Protein 8QPC (pdb70)

Foldseek 3Di:
DDKDWFADPNRIDIDDPVQWDDWDDDPQKIKTWGCPPPDIDIGMDGVVPDDPVNVVVHVVVVD

Secondary structure (P-SEA, 3-state):
cbbbbbbcccccccccccccccccccccbbbbccccccbbbbcccccccccaaaaaaaaaaac

Sequence (63 aa):
MVKVKFKYKGEEKEVDTSKIKKVWRAGKAVSFTYDDNGKTGRGAVSEKDAPKELLDMLARAER

Solvent-accessible surface area: 6193 Å² total

Radius of gyration: 10.79 Å; Cα contacts (8 Å, |Δi|>4): 102; chains: 1; bounding box: 26×30×24 Å

B-factor: mean 123.77, std 29.7, range [77.59, 246.3]

Structure (mmCIF, N/CA/C/O backbone):
data_8QPC
#
_entry.id   8QPC
#
_cell.length_a   70.907
_cell.length_b   70.907
_cell.length_c   121.997
_cell.angle_alpha   90.000
_cell.angle_beta   90.000
_cell.angle_gamma   120.000
#
_symmetry.space_group_name_H-M   'P 64 2 2'
#
loop_
_entity.id
_entity.type
_entity.pdbx_description
1 polymer 'DNA-binding protein 7b'
2 polymer N-[2-(2-methyl-1,3-dioxolan-2-yl)phenyl]-2-{[5-(trifluoromethyl)pyridin-2-yl]amino}pyridine-4-carboxamide
3 polymer N-[2-(2-methyl-1,3-dioxolan-2-yl)phenyl]-2-{[5-(trifluoromethyl)pyridin-2-yl]amino}pyridine-4-carboxamide
#
loop_
_atom_site.group_PDB
_atom_site.id
_atom_site.type_symbol
_atom_site.label_atom_id
_atom_site.label_alt_id
_atom_site.label_comp_id
_atom_site.label_asym_id
_atom_site.label_entity_id
_atom_site.label_seq_id
_atom_site.pdbx_PDB_ins_code
_atom_site.Cartn_x
_atom_site.Cartn_y
_atom_site.Cartn_z
_atom_site.occupancy
_atom_site.B_iso_or_equiv
_atom_site.auth_seq_id
_atom_site.auth_comp_id
_atom_site.auth_asym_id
_atom_site.auth_atom_id
_atom_site.pdbx_PDB_model_num
ATOM 1 N N . MET A 1 1 ? -11.78656 -12.00457 -6.46384 1.000 148.20384 1 MET AA N 1
ATOM 2 C CA . MET A 1 1 ? -11.08129 -13.07852 -7.16314 1.000 153.59709 1 MET AA CA 1
ATOM 3 C C . MET A 1 1 ? -9.63029 -13.23608 -6.62214 1.000 149.52367 1 MET AA C 1
ATOM 4 O O . MET A 1 1 ? -8.68928 -13.48650 -7.35991 1.000 153.19091 1 MET AA O 1
ATOM 9 N N . VAL A 1 2 ? -9.46701 -13.00648 -5.32105 1.000 151.27392 2 VAL AA N 1
ATOM 10 C CA . VAL A 1 2 ? -8.16899 -13.17378 -4.70297 1.000 149.33289 2 VAL AA CA 1
ATOM 11 C C . VAL A 1 2 ? -8.20231 -14.47635 -3.91301 1.000 144.46933 2 VAL AA C 1
ATOM 12 O O . VAL A 1 2 ? -9.15139 -14.72392 -3.16064 1.000 152.18283 2 VAL AA O 1
ATOM 16 N N . LYS A 1 3 ? -7.13407 -15.27559 -3.98031 1.000 139.81459 3 LYS AA N 1
ATOM 17 C CA . LYS A 1 3 ? -7.11919 -16.49128 -3.17330 1.000 138.59462 3 LYS AA CA 1
ATOM 18 C C . LYS A 1 3 ? -6.34299 -16.29199 -1.89161 1.000 139.33254 3 LYS AA C 1
ATOM 19 O O . LYS A 1 3 ? -5.36036 -15.54613 -1.85360 1.000 141.17228 3 LYS AA O 1
ATOM 21 N N . VAL A 1 4 ? -6.77390 -17.00791 -0.85093 1.000 139.05288 4 VAL AA N 1
ATOM 22 C CA . VAL A 1 4 ? -6.05811 -17.00149 0.42264 1.000 137.11244 4 VAL AA CA 1
ATOM 23 C C . VAL A 1 4 ? -5.76388 -18.41448 0.86431 1.000 141.76155 4 VAL AA C 1
ATOM 24 O O . VAL A 1 4 ? -6.69036 -19.17269 1.11126 1.000 136.43657 4 VAL AA O 1
ATOM 28 N N . LYS A 1 5 ? -4.49740 -18.71938 1.07730 1.000 143.54984 5 LYS AA N 1
ATOM 29 C CA . LYS A 1 5 ? -3.97713 -20.06171 1.33289 1.000 143.30628 5 LYS AA CA 1
ATOM 30 C C . LYS A 1 5 ? -3.48330 -20.08394 2.77258 1.000 139.60662 5 LYS AA C 1
ATOM 31 O O . LYS A 1 5 ? -2.55444 -19.32123 3.14064 1.000 131.25224 5 LYS AA O 1
ATOM 33 N N . PHE A 1 6 ? -4.01287 -21.03244 3.55913 1.000 147.58960 6 PHE AA N 1
ATOM 34 C CA . PHE A 1 6 ? -3.71902 -21.04123 4.98494 1.000 134.74852 6 PHE AA CA 1
ATOM 35 C C . PHE A 1 6 ? -3.63779 -22.47283 5.49773 1.000 138.06145 6 PHE AA C 1
ATOM 36 O O . PHE A 1 6 ? -4.20912 -23.39513 4.91432 1.000 144.18616 6 PHE AA O 1
ATOM 44 N N . LYS A 1 7 ? -2.88148 -22.63834 6.58514 1.000 132.93927 7 LYS AA N 1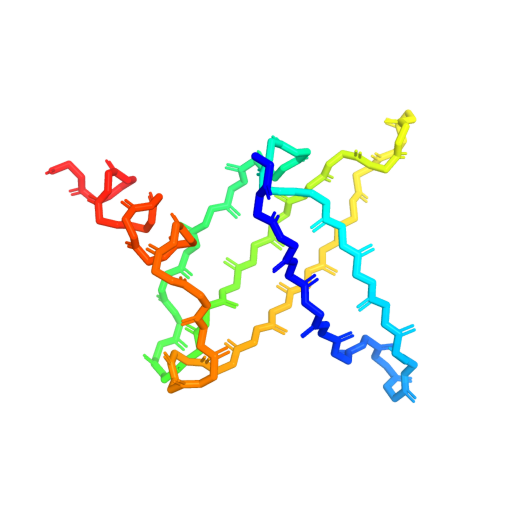
ATOM 45 C CA . LYS A 1 7 ? -2.75289 -23.94013 7.22200 1.000 132.20975 7 LYS AA CA 1
ATOM 46 C C . LYS A 1 7 ? -3.79248 -24.06282 8.34853 1.000 130.39256 7 LYS AA C 1
ATOM 47 O O . LYS A 1 7 ? -3.83011 -23.20945 9.23325 1.000 125.57724 7 LYS AA O 1
ATOM 53 N N . TYR A 1 8 ? -4.63873 -25.09495 8.28820 1.000 138.14925 8 TYR AA N 1
ATOM 54 C CA . TYR A 1 8 ? -5.60881 -25.4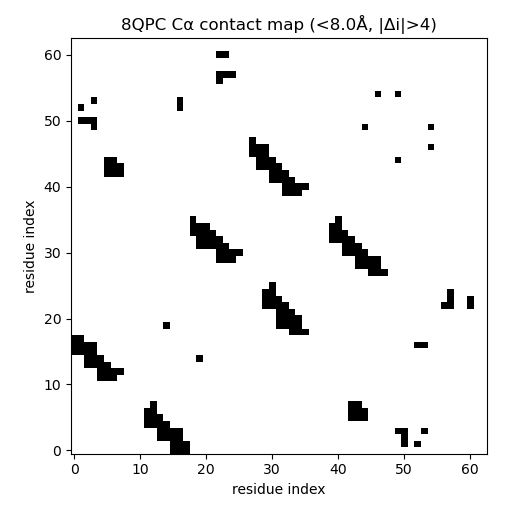2271 9.32152 1.000 144.31868 8 TYR AA CA 1
ATOM 55 C C . TYR A 1 8 ? -5.28641 -26.79087 9.89421 1.000 146.36548 8 TYR AA C 1
ATOM 56 O O . TYR A 1 8 ? -5.48997 -27.79790 9.23351 1.000 143.79986 8 TYR AA O 1
ATOM 65 N N . LYS A 1 9 ? -4.83775 -26.83685 11.13690 1.000 149.78454 9 LYS AA N 1
ATOM 66 C CA . LYS A 1 9 ? -4.53399 -28.08309 11.86671 1.000 147.13533 9 LYS AA CA 1
ATOM 67 C C . LYS A 1 9 ? -3.48812 -28.86472 11.10444 1.000 139.29568 9 LYS AA C 1
ATOM 68 O O . LYS A 1 9 ? -3.57086 -30.08740 10.91849 1.000 138.40551 9 LYS AA O 1
ATOM 70 N N . GLY A 1 10 ? -2.44781 -28.13863 10.69540 1.000 135.48662 10 GLY AA N 1
ATOM 71 C CA . GLY A 1 10 ? -1.40771 -28.79420 9.88024 1.000 143.25616 10 GLY AA CA 1
ATOM 72 C C . GLY A 1 10 ? -1.84144 -29.20913 8.48616 1.000 149.88412 10 GLY AA C 1
ATOM 73 O O . GLY A 1 10 ? -1.08228 -29.86920 7.79217 1.000 147.25298 10 GLY AA O 1
ATOM 74 N N . GLU A 1 11 ? -3.03286 -28.81322 8.05120 1.000 146.05954 11 GLU AA N 1
ATOM 75 C CA . GLU A 1 11 ? -3.55435 -29.13002 6.71826 1.000 151.81628 11 GLU AA CA 1
ATOM 76 C C . GLU A 1 11 ? -3.64517 -27.87212 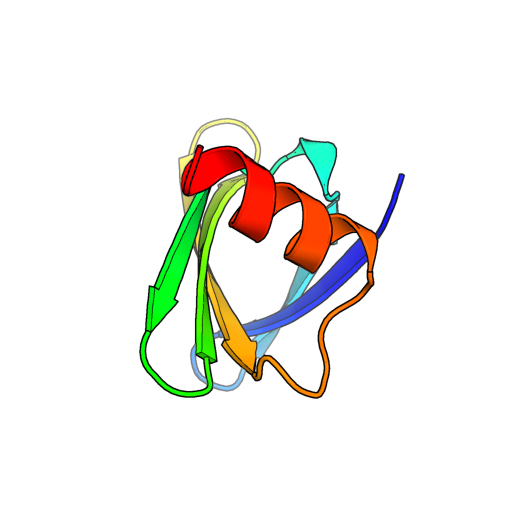5.85534 1.000 155.38678 11 GLU AA C 1
ATOM 77 O O . GLU A 1 11 ? -4.26485 -26.90110 6.24250 1.000 155.45842 11 GLU AA O 1
ATOM 83 N N . GLU A 1 12 ? -3.06897 -27.91139 4.66996 1.000 154.94926 12 GLU AA N 1
ATOM 84 C CA . GLU A 1 12 ? -3.16816 -26.80441 3.72392 1.000 150.21325 12 GLU AA CA 1
ATOM 85 C C . GLU A 1 12 ? -4.54327 -26.66893 3.07986 1.000 153.50109 12 GLU AA C 1
ATOM 86 O O . GLU A 1 12 ? -5.19560 -27.65925 2.74245 1.000 152.53523 12 GLU AA O 1
ATOM 92 N N . LYS A 1 13 ? -4.99468 -25.42182 2.92015 1.000 144.43362 13 LYS AA N 1
ATOM 93 C CA . LYS A 1 13 ? -6.33247 -25.16651 2.37716 1.000 145.74890 13 LYS AA CA 1
ATOM 94 C C . LYS A 1 13 ? -6.27996 -23.80305 1.68124 1.000 147.56824 13 LYS AA C 1
ATOM 95 O O . LYS A 1 13 ? -5.38713 -23.02318 1.93933 1.000 143.81235 13 LYS AA O 1
ATOM 101 N N . GLU A 1 14 ? -7.30076 -23.48020 0.87512 1.000 143.84415 14 GLU AA N 1
ATOM 102 C CA . GLU A 1 14 ? -7.49194 -22.07953 0.56037 1.000 143.90340 14 GLU AA CA 1
ATOM 103 C C . GLU A 1 14 ? -8.91876 -21.85607 0.07142 1.000 146.31905 14 GLU AA C 1
ATOM 104 O O . GLU A 1 14 ? -9.66891 -22.77423 -0.21488 1.000 147.58958 14 GLU AA O 1
ATOM 110 N N . VAL A 1 15 ? -9.27306 -20.57323 -0.02033 1.000 140.44596 15 VAL AA N 1
ATOM 111 C CA . VAL A 1 15 ? -10.59243 -20.15102 -0.47719 1.000 149.38673 15 VAL AA CA 1
ATOM 112 C C . VAL A 1 15 ? -10.59274 -18.73254 -1.06303 1.000 150.96028 15 VAL AA C 1
ATOM 113 O O . VAL A 1 15 ? -9.68689 -17.94670 -0.79894 1.000 143.00090 15 VAL AA O 1
ATOM 117 N N . ASP A 1 16 ? -11.62953 -18.41468 -1.83815 1.000 149.60076 16 ASP AA N 1
ATOM 118 C CA . ASP A 1 16 ? -11.77911 -17.10784 -2.47999 1.000 149.41499 16 ASP AA CA 1
ATOM 119 C C . ASP A 1 16 ? -12.01308 -15.98014 -1.48093 1.000 146.21814 16 ASP AA C 1
ATOM 120 O O . ASP A 1 16 ? -12.58791 -16.19877 -0.41976 1.000 146.56565 16 ASP AA O 1
ATOM 122 N N . THR A 1 17 ? -11.57370 -14.77280 -1.82522 1.000 146.64959 17 THR AA N 1
ATOM 123 C CA . THR A 1 17 ? -11.72670 -13.62519 -0.94119 1.000 141.19187 17 THR AA CA 1
ATOM 124 C C . THR A 1 17 ? -13.20411 -13.41320 -0.71412 1.000 142.47232 17 THR AA C 1
ATOM 125 O O . THR A 1 17 ? -13.65588 -13.15513 0.39636 1.000 139.91578 17 THR AA O 1
ATOM 129 N N . SER A 1 18 ? -13.95701 -13.52670 -1.79776 1.000 140.57270 18 SER AA N 1
ATOM 130 C CA . SER A 1 18 ? -15.40377 -13.42864 -1.73981 1.000 145.25894 18 SER AA CA 1
ATOM 131 C C . SER A 1 18 ? -15.92994 -14.29644 -0.59820 1.000 148.93232 18 SER AA C 1
ATOM 132 O O . SER A 1 18 ? -16.72642 -13.82340 0.23267 1.000 149.67269 18 SER AA O 1
ATOM 135 N N . LYS A 1 19 ? -15.55670 -15.59027 -0.56348 1.000 148.87354 19 LYS AA N 1
ATOM 136 C CA . LYS A 1 19 ? -16.27318 -16.52445 0.31019 1.000 150.97711 19 LYS AA CA 1
ATOM 137 C C . LYS A 1 19 ? -16.11150 -16.16300 1.79639 1.000 151.10552 19 LYS AA C 1
ATOM 138 O O . LYS A 1 19 ? -16.73737 -16.80735 2.64925 1.000 150.43415 19 LYS AA O 1
ATOM 144 N N . ILE A 1 20 ? -15.25018 -15.17311 2.12068 1.000 152.54123 20 ILE AA N 1
ATOM 145 C CA . ILE A 1 20 ? -14.90164 -14.84898 3.50173 1.000 146.79686 20 ILE AA CA 1
ATOM 146 C C . ILE A 1 20 ? -16.01443 -13.98307 4.09311 1.000 155.64539 20 ILE AA C 1
ATOM 147 O O . ILE A 1 20 ? -16.66012 -13.17712 3.40016 1.000 154.96455 20 ILE AA O 1
ATOM 152 N N . LYS A 1 21 ? -16.18690 -14.10777 5.41111 1.000 146.19965 21 LYS AA N 1
ATOM 153 C CA . LYS 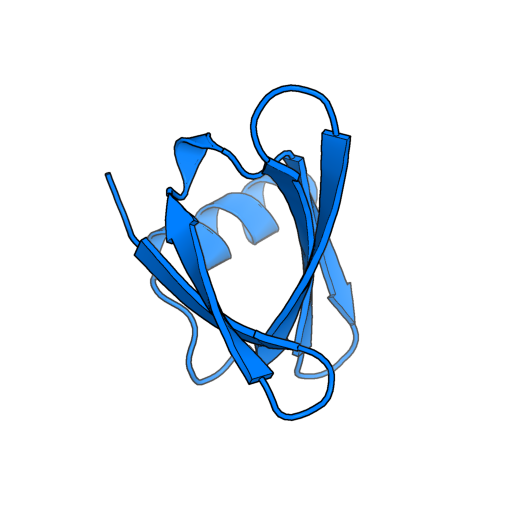A 1 21 ? -17.16477 -13.32527 6.14934 1.000 148.15910 21 LYS AA CA 1
ATOM 154 C C . LYS A 1 21 ? -16.45723 -12.42160 7.14865 1.000 137.40373 21 LYS AA C 1
ATOM 155 O O . LYS A 1 21 ? -16.33776 -11.20867 6.92557 1.000 135.29804 21 LYS AA O 1
ATOM 161 N N . LYS A 1 22 ? -15.97873 -12.96953 8.26092 1.000 129.94536 22 LYS AA N 1
ATOM 162 C CA . LYS A 1 22 ? -15.48029 -12.14750 9.36628 1.000 127.06036 22 LYS AA CA 1
ATOM 163 C C . LYS A 1 22 ? -13.95818 -12.10379 9.38540 1.000 134.60468 22 LYS AA C 1
ATOM 164 O O . LYS A 1 22 ? -13.30542 -13.14118 9.36816 1.000 128.88247 22 LYS AA O 1
ATOM 170 N N . VAL A 1 23 ? -13.38856 -10.90406 9.45203 1.000 137.57880 23 VAL AA N 1
ATOM 171 C CA . VAL A 1 23 ? -11.93409 -10.70525 9.52632 1.000 127.85521 23 VAL AA CA 1
ATOM 172 C C . VAL A 1 23 ? -11.53059 -9.88611 10.75374 1.000 126.23774 23 VAL AA C 1
ATOM 173 O O . VAL A 1 23 ? -11.90900 -8.72542 10.91392 1.000 128.40302 23 VAL AA O 1
ATOM 177 N N . TRP A 1 24 ? -10.76240 -10.51648 11.64077 1.000 116.31178 24 TRP AA N 1
ATOM 178 C CA . TRP A 1 24 ? -10.38632 -9.91233 12.92703 1.000 117.68851 24 TRP AA CA 1
ATOM 179 C C . TRP A 1 24 ? -8.88701 -9.75051 12.87226 1.000 113.02432 24 TRP AA C 1
ATOM 180 O O . TRP A 1 24 ? -8.20515 -10.56746 12.23018 1.000 117.53003 24 TRP AA O 1
ATOM 191 N N . ARG A 1 25 ? -8.36744 -8.75920 13.58275 1.000 128.07188 25 ARG AA N 1
ATOM 192 C CA . ARG A 1 25 ? -6.94402 -8.60638 13.73202 1.000 125.79017 25 ARG AA CA 1
ATOM 193 C C . ARG A 1 25 ? -6.55633 -9.13833 15.10235 1.000 123.30527 25 ARG AA C 1
ATOM 194 O O . ARG A 1 25 ? -7.01563 -8.63819 16.14204 1.000 121.12310 25 ARG AA O 1
ATOM 202 N N . ALA A 1 26 ? -5.72658 -10.18712 15.11300 1.000 121.52720 26 ALA AA N 1
ATOM 203 C CA . ALA A 1 26 ? -5.35241 -10.91993 16.34218 1.000 119.26324 26 ALA AA CA 1
ATOM 204 C C . ALA A 1 26 ? -3.83116 -10.81823 16.38634 1.000 120.37171 26 ALA AA C 1
ATOM 205 O O . ALA A 1 26 ? -3.16040 -11.71425 15.85721 1.000 116.57507 26 ALA AA O 1
ATOM 207 N N . GLY A 1 27 ? -3.31144 -9.72384 16.98792 1.000 128.23448 27 GLY AA N 1
ATOM 208 C CA . GLY A 1 27 ? -1.87306 -9.57902 17.10717 1.000 124.58144 27 GLY AA CA 1
ATOM 209 C C . GLY A 1 27 ? -1.16071 -9.50446 15.76480 1.000 118.59938 27 GLY AA C 1
ATOM 210 O O . GLY A 1 27 ? -1.39714 -8.56033 15.00071 1.000 111.34357 27 GLY AA O 1
ATOM 211 N N . LYS A 1 28 ? -0.30904 -10.50304 15.45047 1.000 115.56795 28 LYS AA N 1
ATOM 212 C CA . LYS A 1 28 ? 0.36420 -10.49344 14.15907 1.000 119.59655 28 LYS AA CA 1
ATOM 213 C C . LYS A 1 28 ? -0.42509 -11.26890 13.12392 1.000 118.94821 28 LYS AA C 1
ATOM 214 O O . LYS A 1 28 ? -0.07078 -11.25871 11.94671 1.000 122.57220 28 LYS AA O 1
ATOM 216 N N . ALA A 1 29 ? -1.51122 -11.90790 13.53605 1.000 113.57727 29 ALA AA N 1
ATOM 217 C CA . ALA A 1 29 ? -2.31658 -12.76348 12.68184 1.000 107.04491 29 ALA AA CA 1
ATOM 218 C C . ALA A 1 29 ? -3.61848 -12.14036 12.28113 1.000 112.72511 29 ALA AA C 1
ATOM 219 O O . ALA A 1 29 ? -4.11417 -11.25083 12.95016 1.000 120.32373 29 ALA AA O 1
ATOM 221 N N . VAL A 1 30 ? -4.11617 -12.60336 11.14206 1.000 104.61113 30 VAL AA N 1
ATOM 222 C CA . VAL A 1 30 ? -5.45282 -12.29307 10.62812 1.000 99.38419 30 VAL AA CA 1
ATOM 223 C C . VAL A 1 30 ? -6.29239 -13.54443 10.81860 1.000 103.52751 30 VAL AA C 1
ATOM 224 O O . VAL A 1 30 ? -5.97503 -14.61366 10.26154 1.00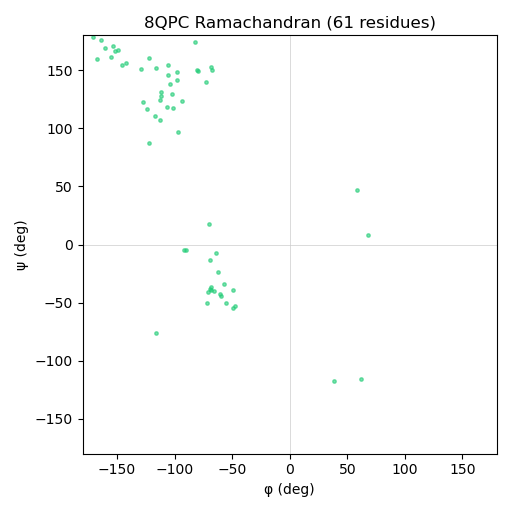0 113.01769 30 VAL AA O 1
ATOM 228 N N . SER A 1 31 ? -7.35163 -13.41881 11.62835 1.000 92.76716 31 SER AA N 1
ATOM 229 C CA . SER A 1 31 ? -8.23180 -14.51618 11.94898 1.000 99.41099 31 SER AA CA 1
ATOM 230 C C . SER A 1 31 ? -9.50173 -14.26182 11.16996 1.000 110.63253 31 SER AA C 1
ATOM 231 O O . SER A 1 31 ? -9.86138 -13.10888 10.96711 1.000 122.70940 31 SER AA O 1
ATOM 234 N N . PHE A 1 32 ? -10.17329 -15.32000 10.70050 1.000 110.46680 32 PHE AA N 1
ATOM 235 C CA . PHE A 1 32 ? -11.33119 -15.03682 9.85943 1.000 121.79239 32 PHE AA CA 1
ATOM 236 C C . PHE A 1 32 ? -12.21288 -16.25182 9.72597 1.000 131.27771 32 PHE AA C 1
ATOM 237 O O . PHE A 1 32 ? -11.86502 -17.35990 10.13186 1.000 130.37081 32 PHE AA O 1
ATOM 245 N N . THR A 1 33 ? -13.31384 -16.03991 9.04781 1.000 126.38855 33 THR AA N 1
ATOM 246 C CA . THR A 1 33 ? -14.34908 -17.02051 8.83163 1.000 136.70910 33 THR AA CA 1
ATOM 247 C C . THR A 1 33 ? -14.87653 -16.83323 7.42210 1.000 149.44254 33 THR AA C 1
ATOM 248 O O . THR A 1 33 ? -15.00136 -15.69158 6.95511 1.000 150.37558 33 THR AA O 1
ATOM 252 N N . TYR A 1 34 ? -15.46119 -17.92054 6.88957 1.000 154.07235 34 TYR AA N 1
ATOM 253 C CA . TYR A 1 34 ? -15.76116 -17.97275 5.47371 1.000 152.87606 34 TYR AA CA 1
ATOM 254 C C . TYR A 1 34 ? -16.92531 -18.93916 5.36862 1.000 157.97940 34 TYR AA C 1
ATOM 255 O O . TYR A 1 34 ? -17.21541 -19.71229 6.29117 1.000 160.03169 34 TYR AA O 1
ATOM 264 N N . ASP A 1 35 ? -17.49116 -19.00198 4.17991 1.000 156.72629 35 ASP AA N 1
ATOM 265 C CA . ASP A 1 35 ? -18.58224 -19.89442 3.91385 1.000 172.09928 35 ASP AA CA 1
ATOM 266 C C . ASP A 1 35 ? -18.15615 -20.97154 2.93371 1.000 172.78799 35 ASP AA C 1
ATOM 267 O O . ASP A 1 35 ? -18.03834 -20.71982 1.72784 1.000 172.64684 35 ASP AA O 1
ATOM 272 N N . ASP A 1 36 ? -17.99048 -22.19832 3.44361 1.000 181.21729 36 ASP AA N 1
ATOM 273 C CA . ASP A 1 36 ? -17.56836 -23.31057 2.62845 1.000 192.43395 36 ASP AA CA 1
ATOM 274 C C . ASP A 1 36 ? -18.86205 -23.99950 2.27867 1.000 200.03007 36 ASP AA C 1
ATOM 275 O O . ASP A 1 36 ? -19.41719 -24.75297 3.08239 1.000 199.58224 36 ASP AA O 1
ATOM 280 N N . ASN A 1 37 ? -19.36205 -23.66446 1.09125 1.000 196.56250 37 ASN AA N 1
ATOM 281 C CA . ASN A 1 37 ? -20.72989 -23.93118 0.66485 1.000 204.95928 37 ASN AA CA 1
ATOM 282 C C . ASN A 1 37 ? -21.63870 -23.71620 1.86358 1.000 202.63385 37 ASN AA C 1
ATOM 283 O O . ASN A 1 37 ? -21.65903 -22.63161 2.43247 1.000 197.66512 37 ASN AA O 1
ATOM 288 N N . GLY A 1 38 ? -22.33560 -24.73209 2.33317 1.000 208.90134 38 GLY AA N 1
ATOM 289 C CA . GLY A 1 38 ? -23.33248 -24.50379 3.37696 1.000 212.38069 38 GLY AA CA 1
ATOM 290 C C . GLY A 1 38 ? -22.71694 -24.16921 4.72686 1.000 199.57891 38 GLY AA C 1
ATOM 291 O O . GLY A 1 38 ? -23.18959 -23.27577 5.44087 1.000 198.72810 38 GLY AA O 1
ATOM 292 N N . LYS A 1 39 ? -21.64119 -24.85081 5.08366 1.000 206.92619 39 LYS AA N 1
ATOM 293 C CA . LYS A 1 39 ? -21.11497 -24.66303 6.42249 1.000 197.96061 39 LYS AA CA 1
ATOM 294 C C . LYS A 1 39 ? -20.23424 -23.41700 6.51998 1.000 185.32637 39 LYS AA C 1
ATOM 295 O O . LYS A 1 39 ? -19.94636 -22.73181 5.53036 1.000 184.23351 39 LYS AA O 1
ATOM 297 N N . THR A 1 40 ? -19.82085 -23.11689 7.75197 1.000 182.93135 40 THR AA N 1
ATOM 298 C CA . THR A 1 40 ? -18.91028 -22.01009 8.05732 1.000 173.98171 40 THR AA CA 1
ATOM 299 C C . THR A 1 40 ? -17.59626 -22.59629 8.52005 1.000 174.01979 40 THR AA C 1
ATOM 300 O O . THR A 1 40 ? -17.57668 -23.49702 9.35931 1.000 179.43351 40 THR AA O 1
ATOM 302 N N . GLY A 1 41 ? -16.51855 -22.10814 7.94780 1.000 161.15670 41 GLY AA N 1
ATOM 303 C CA . GLY A 1 41 ? -15.20033 -22.57627 8.31362 1.000 148.75414 41 GLY AA CA 1
ATOM 304 C C . GLY A 1 41 ? -14.33158 -21.43253 8.79503 1.000 146.80927 41 GLY AA C 1
ATOM 305 O O . GLY A 1 41 ? -14.65025 -20.26761 8.51717 1.000 147.54803 41 GLY AA O 1
ATOM 306 N N . ARG A 1 42 ? -13.25281 -21.74744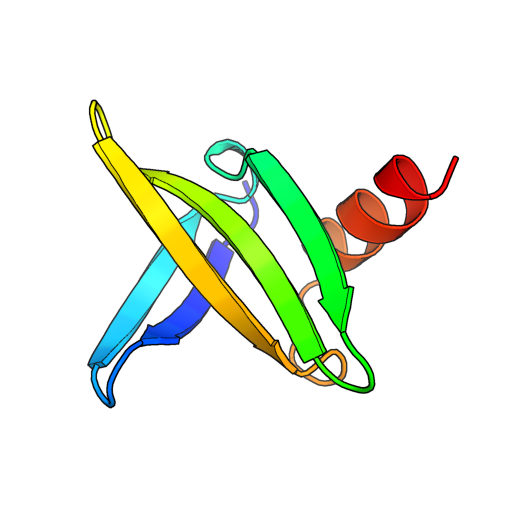 9.52612 1.000 135.00534 42 ARG AA N 1
ATOM 307 C CA . ARG A 1 42 ? -12.50721 -20.74565 10.27549 1.000 119.72415 42 ARG AA CA 1
ATOM 308 C C . ARG A 1 42 ? -11.04483 -20.93048 9.89246 1.000 114.76716 42 ARG AA C 1
ATOM 309 O O . ARG A 1 42 ? -10.59843 -22.04717 9.56128 1.000 121.74559 42 ARG AA O 1
ATOM 317 N N . GLY A 1 43 ? -10.29046 -19.84615 9.95188 1.000 116.74563 43 GLY AA N 1
ATOM 318 C CA . GLY A 1 43 ? -8.91299 -19.96975 9.50795 1.000 118.48846 43 GLY AA CA 1
ATOM 319 C C . GLY A 1 43 ? -8.14409 -18.71768 9.85851 1.000 109.95678 43 GLY AA C 1
ATOM 320 O O . GLY A 1 43 ? -8.68670 -17.75394 10.38862 1.000 110.40401 43 GLY AA O 1
ATOM 321 N N . ALA A 1 44 ? -6.86628 -18.71817 9.53974 1.000 93.08726 44 ALA AA N 1
ATOM 322 C CA . ALA A 1 44 ? -6.05361 -17.57018 9.87318 1.000 92.48387 44 ALA AA CA 1
ATOM 323 C C . ALA A 1 44 ? -4.72927 -17.67143 9.14330 1.000 98.84963 44 ALA AA C 1
ATOM 324 O O . ALA A 1 44 ? -4.29686 -18.75902 8.71515 1.000 111.95682 44 ALA AA O 1
ATOM 326 N N . VAL A 1 45 ? -4.08587 -16.51871 9.01085 1.000 96.08121 45 VAL AA N 1
ATOM 327 C CA . VAL A 1 45 ? -2.76003 -16.42907 8.41612 1.000 107.20463 45 VAL AA CA 1
ATOM 328 C C . VAL A 1 45 ? -2.05815 -15.27411 9.07264 1.000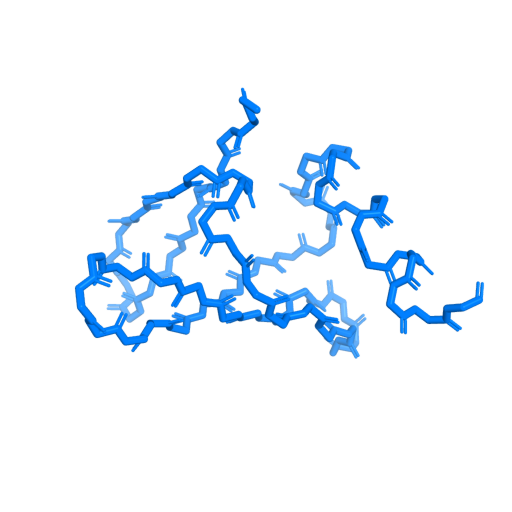 110.95516 45 VAL AA C 1
ATOM 329 O O . VAL A 1 45 ? -2.67699 -14.44730 9.71369 1.000 114.02005 45 VAL AA O 1
ATOM 333 N N . SER A 1 46 ? -0.76508 -15.18272 8.86993 1.000 108.24345 46 SER AA N 1
ATOM 334 C CA . SER A 1 46 ? -0.03834 -14.07476 9.45840 1.000 112.26466 46 SER AA CA 1
ATOM 335 C C . SER A 1 46 ? -0.23120 -12.84066 8.61552 1.000 119.22196 46 SER AA C 1
ATOM 336 O O . SER A 1 46 ? -0.33611 -12.91844 7.39152 1.000 124.03046 46 SER AA O 1
ATOM 339 N N . GLU A 1 47 ? -0.19931 -11.68025 9.26544 1.000 124.09088 47 GLU AA N 1
ATOM 340 C CA . GLU A 1 47 ? -0.39511 -10.44823 8.53156 1.000 128.75809 47 GLU AA CA 1
ATOM 341 C C . GLU A 1 47 ? 0.71566 -10.26678 7.50804 1.000 131.87206 47 GLU AA C 1
ATOM 342 O O . GLU A 1 47 ? 0.48645 -9.61246 6.48971 1.000 137.39665 47 GLU AA O 1
ATOM 348 N N . LYS A 1 48 ? 1.87547 -10.88144 7.70984 1.000 124.18458 48 LYS AA N 1
ATOM 349 C CA . LYS A 1 48 ? 2.95737 -10.66701 6.77936 1.000 120.88384 48 LYS AA CA 1
ATOM 350 C C . LYS A 1 48 ? 2.68206 -11.36635 5.45796 1.000 129.64855 48 LYS AA C 1
ATOM 351 O O . LYS A 1 48 ? 2.84672 -10.76083 4.39435 1.000 137.27901 48 LYS AA O 1
ATOM 353 N N . ASP A 1 49 ? 2.33030 -12.66262 5.48811 1.000 119.29630 49 ASP AA N 1
ATOM 354 C CA . ASP A 1 49 ? 1.86995 -13.42067 4.30677 1.000 120.63628 49 ASP AA CA 1
ATOM 355 C C . ASP A 1 49 ? 0.48125 -13.10619 3.69087 1.000 129.72949 49 ASP AA C 1
ATOM 356 O O . ASP A 1 49 ? -0.02592 -13.89746 2.90853 1.000 144.24087 49 ASP AA O 1
ATOM 361 N N . ALA A 1 50 ? -0.12701 -11.91912 3.99720 1.000 120.75674 50 ALA AA N 1
ATOM 362 C CA . ALA A 1 50 ? -1.49213 -11.83580 3.51209 1.000 129.06995 50 ALA AA CA 1
ATOM 363 C C . ALA A 1 50 ? -1.65930 -11.08137 2.20181 1.000 135.47353 50 ALA AA C 1
ATOM 364 O O . ALA A 1 50 ? -0.97231 -10.08465 1.96121 1.000 139.17911 50 ALA AA O 1
ATOM 366 N N . PRO A 1 51 ? -2.54481 -11.52173 1.28798 1.000 124.77676 51 PRO AA N 1
ATOM 367 C CA . PRO A 1 51 ? -2.72699 -10.78429 0.01069 1.000 128.77380 51 PRO AA CA 1
ATOM 368 C C . PRO A 1 51 ? -3.38396 -9.45613 0.32017 1.000 138.94090 51 PRO AA C 1
ATOM 369 O O . PRO A 1 51 ? -4.11209 -9.33337 1.31271 1.000 138.43516 51 PRO AA O 1
ATOM 373 N N . LYS A 1 52 ? -3.12536 -8.46998 -0.54018 1.000 138.83722 52 LYS AA N 1
ATOM 374 C CA . LYS A 1 52 ? -3.63933 -7.13309 -0.27578 1.000 141.04951 52 LYS AA CA 1
ATOM 375 C C . LYS A 1 52 ? -5.15516 -7.09696 -0.12084 1.000 142.32310 52 LYS AA C 1
ATOM 376 O O . LYS A 1 52 ? -5.67895 -6.29248 0.67013 1.000 141.71273 52 LYS AA O 1
ATOM 382 N N . GLU A 1 53 ? -5.88143 -7.94480 -0.85609 1.000 146.65714 53 GLU AA N 1
ATOM 383 C CA . GLU A 1 53 ? -7.33719 -7.84872 -0.80413 1.000 145.87408 53 GLU AA CA 1
ATOM 384 C C . GLU A 1 53 ? -7.85714 -8.21273 0.58088 1.000 138.00992 53 GLU AA C 1
ATOM 385 O O . GLU A 1 53 ? -8.78040 -7.55417 1.11198 1.000 140.52060 53 GLU AA O 1
ATOM 391 N N . LEU A 1 54 ? -7.25197 -9.23853 1.19168 1.000 133.68982 54 LEU AA N 1
ATOM 392 C CA . LEU A 1 54 ? -7.57585 -9.57295 2.57261 1.000 131.45592 54 LEU AA CA 1
ATOM 393 C C . LEU A 1 54 ? -7.37670 -8.36312 3.48647 1.000 130.47897 54 LEU AA C 1
ATOM 394 O O . LEU A 1 54 ? -8.28446 -8.00982 4.28131 1.000 134.85971 54 LEU AA O 1
ATOM 399 N N . LEU A 1 55 ? -6.19436 -7.71358 3.39029 1.000 131.90673 55 LEU AA N 1
ATOM 400 C CA . LEU A 1 55 ? -5.84657 -6.69012 4.36691 1.000 133.94978 55 LEU AA CA 1
ATOM 401 C C . LEU A 1 55 ? -6.72501 -5.45511 4.21645 1.000 143.92647 55 LEU AA C 1
ATOM 402 O O . LEU A 1 55 ? -7.09804 -4.81511 5.20619 1.000 146.34421 55 LEU AA O 1
ATOM 407 N N . ASP A 1 56 ? -7.03797 -5.08843 2.97993 1.000 145.35982 56 ASP AA N 1
ATOM 408 C CA . ASP A 1 56 ? -8.14517 -4.17383 2.71635 1.000 143.06543 56 ASP AA CA 1
ATOM 409 C C . ASP A 1 56 ? -9.43562 -4.58064 3.42279 1.000 143.55592 56 ASP AA C 1
ATOM 410 O O . ASP A 1 56 ? -10.07442 -3.73879 4.06887 1.000 145.39173 56 ASP AA O 1
ATOM 415 N N . MET A 1 57 ? -9.90941 -5.82346 3.22107 1.000 142.92488 57 MET AA N 1
ATOM 416 C CA . MET A 1 57 ? -11.08500 -6.30253 3.96139 1.000 138.81510 57 MET AA CA 1
ATOM 417 C C . MET A 1 57 ? -10.95555 -6.05304 5.47051 1.000 139.49606 57 MET AA C 1
ATOM 418 O O . MET A 1 57 ? -11.92725 -5.63549 6.12944 1.000 144.98177 57 MET AA O 1
ATOM 420 N N . LEU A 1 58 ? -9.73861 -6.23810 6.02363 1.000 141.40421 58 LEU AA N 1
ATOM 421 C CA . LEU A 1 58 ? -9.53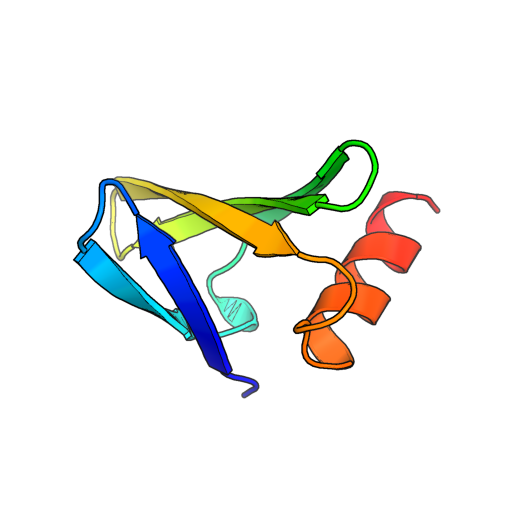027 -6.01871 7.45068 1.000 140.92501 58 LEU AA CA 1
ATOM 422 C C . LEU A 1 58 ? -9.64492 -4.56176 7.81894 1.000 145.83408 58 LEU AA C 1
ATOM 423 O O . LEU A 1 58 ? -10.20956 -4.22740 8.87255 1.000 153.33197 58 LEU AA O 1
ATOM 428 N N . ALA A 1 59 ? -9.12252 -3.67220 6.97635 1.000 144.74388 59 ALA AA N 1
ATOM 429 C CA . ALA A 1 59 ? -9.23427 -2.25924 7.32656 1.000 150.68672 59 ALA AA CA 1
ATOM 430 C C . ALA A 1 59 ? -10.69237 -1.81203 7.23881 1.000 156.86436 59 ALA AA C 1
ATOM 431 O O . ALA A 1 59 ? -11.17517 -1.02567 8.07474 1.000 155.78218 59 ALA AA O 1
ATOM 433 N N . ARG A 1 60 ? -11.41311 -2.34368 6.25081 1.000 154.21916 60 ARG AA N 1
ATOM 434 C CA . ARG A 1 60 ? -12.84158 -2.05950 6.11590 1.000 160.47084 60 ARG AA CA 1
ATOM 435 C C . ARG A 1 60 ? -13.63877 -2.49079 7.34603 1.000 161.24895 60 ARG AA C 1
ATOM 436 O O . ARG A 1 60 ? -14.53494 -1.76722 7.79216 1.000 168.59774 60 ARG AA O 1
ATOM 438 N N . ALA A 1 61 ? -13.37498 -3.67680 7.88891 1.000 157.97321 61 ALA AA N 1
ATOM 439 C CA . ALA A 1 61 ? -14.07413 -4.08529 9.10700 1.000 162.72549 61 ALA AA CA 1
ATOM 440 C C . ALA A 1 61 ? -13.68467 -3.29213 10.34441 1.000 164.21672 61 ALA AA C 1
ATOM 441 O O . ALA A 1 61 ? -14.40121 -3.35941 11.34779 1.000 157.46730 61 ALA AA O 1
ATOM 443 N N . GLU A 1 62 ? -12.60202 -2.51242 10.30439 1.000 164.16030 62 GLU AA N 1
ATOM 444 C CA . GLU A 1 62 ? -12.28842 -1.61600 11.41593 1.000 167.52895 62 GLU AA CA 1
ATOM 445 C C . GLU A 1 62 ? -12.92154 -0.22850 11.25345 1.000 175.74742 62 GLU AA C 1
ATOM 446 O O . GLU A 1 62 ? -12.81722 0.58953 12.17605 1.000 176.60776 62 GLU AA O 1
ATOM 452 N N . ARG A 1 63 ? -13.58065 0.04184 10.11306 1.000 170.73537 63 ARG AA N 1
ATOM 453 C CA . ARG A 1 63 ? -14.31115 1.27963 9.84651 1.000 165.46060 63 ARG AA CA 1
ATOM 454 C C . ARG A 1 63 ? -13.34771 2.44365 9.74888 1.000 174.72316 63 ARG AA C 1
ATOM 455 O O . ARG A 1 63 ? -12.71691 2.64314 8.70366 1.000 172.45975 63 ARG AA O 1
#

Nearest PDB structures (foldseek):
  8cmn-assembly1_AA  TM=1.011E+00  e=7.170E-11  Sulfolobus acidocaldarius DSM 639
  8qpc-assembly1_AA  TM=1.016E+00  e=1.100E-10  Sulfolobus acidocaldarius
  1wto-assembly1_A  TM=9.865E-01  e=2.193E-09  Sulfolobus acidocaldarius
  1wtq-assembly1_A  TM=9.812E-01  e=2.800E-09  Sulfolobus acidocaldarius
  1wtx-assembly1_A  TM=9.855E-01  e=4.040E-09  Sulfolobus acidocaldarius